Protein AF-A0A9K3M3I5-F1 (afdb_monomer)

Nearest PDB structures (foldseek):
  1xzy-assembly1_A  TM=3.434E-01  e=4.610E+00  Homo sapiens

Secondary structure (DSSP, 8-state):
---S-STT-HHHHHHHHHHHHHHH-PPP-PPPTT-HHHHHHHHHHHHHHHHHHHTT--S-TTHHHHHHHHHHHHT--HHHHHHHHHHHHHHHHHHHHTTT-SHHHHHT-SHHHHHHHHHHHTTS-S----PPPPS------------

Solvent-accessible surface area (backbone atoms only — not comparable to full-atom values): 9323 Å² total; per-residue (Å²): 139,77,91,74,75,57,88,79,38,70,66,54,54,51,54,54,47,51,51,38,35,72,77,68,69,42,82,84,80,88,75,67,84,95,45,57,78,81,58,40,59,60,55,50,52,51,48,55,42,26,52,58,57,32,57,91,64,73,96,48,92,59,44,61,61,53,14,47,52,49,24,50,75,77,59,60,44,74,67,49,52,51,54,50,52,58,49,48,56,54,45,52,51,27,23,59,76,44,77,74,35,58,66,47,44,65,73,54,62,52,71,78,58,46,59,63,50,50,69,66,54,72,78,68,78,86,76,77,85,80,68,77,86,78,91,79,84,82,80,83,80,80,84,73,90,79,135

Sequence (147 aa):
MNNAGGHGSHDAMAQYTSVLWNEYKVQLVWQIPRSPETNMLIWMSIQAVVTRAHHRRGSHPDALARSVEDARNDYLSPSAFQNLHKRLKIVLHYIVDDNGGNSLVERKRGKLFCVCMILEIDDDDNNDDLEPPNDDDFDDNDNNSTS

Structure (mmCIF, N/CA/C/O backbone):
data_AF-A0A9K3M3I5-F1
#
_entry.id   AF-A0A9K3M3I5-F1
#
loop_
_atom_site.group_PDB
_atom_site.id
_atom_site.type_symbol
_atom_site.label_atom_id
_atom_site.label_alt_id
_atom_site.label_comp_id
_atom_site.label_asym_id
_atom_site.label_entity_id
_atom_site.label_seq_id
_atom_site.pdbx_PDB_ins_code
_atom_site.Cartn_x
_atom_site.Cartn_y
_atom_site.Cartn_z
_atom_site.occupancy
_atom_site.B_iso_or_equiv
_atom_site.auth_seq_id
_atom_site.auth_comp_id
_atom_site.auth_asym_id
_atom_site.auth_atom_id
_atom_site.pdbx_PDB_model_num
ATOM 1 N N . MET A 1 1 ? -31.753 -24.871 5.038 1.00 41.88 1 MET A N 1
ATOM 2 C CA . MET A 1 1 ? -30.587 -25.147 4.173 1.00 41.88 1 MET A CA 1
ATOM 3 C C . MET A 1 1 ? -29.995 -23.812 3.757 1.00 41.88 1 MET A C 1
ATOM 5 O O . MET A 1 1 ? -30.574 -23.110 2.941 1.00 41.88 1 MET A O 1
ATOM 9 N N . ASN A 1 2 ? -28.925 -23.418 4.438 1.00 46.66 2 ASN A N 1
ATOM 10 C CA . ASN A 1 2 ? -28.151 -22.195 4.265 1.00 46.66 2 ASN A CA 1
ATOM 11 C C . ASN A 1 2 ? -26.832 -22.577 3.584 1.00 46.66 2 ASN A C 1
ATOM 13 O O . ASN A 1 2 ? -25.878 -23.008 4.219 1.00 46.66 2 ASN A O 1
ATOM 17 N N . ASN A 1 3 ? -26.812 -22.452 2.261 1.00 48.97 3 ASN A N 1
ATOM 18 C CA . ASN A 1 3 ? -25.756 -22.977 1.387 1.00 48.97 3 ASN A CA 1
ATOM 19 C C . ASN A 1 3 ? -24.603 -21.968 1.199 1.00 48.97 3 ASN A C 1
ATOM 21 O O . ASN A 1 3 ? -23.814 -22.086 0.268 1.00 48.97 3 ASN A O 1
ATOM 25 N N . ALA A 1 4 ? -24.529 -20.954 2.063 1.00 54.31 4 ALA A N 1
ATOM 26 C CA . ALA A 1 4 ? -23.420 -20.016 2.163 1.00 54.31 4 ALA A CA 1
ATOM 27 C C . ALA A 1 4 ? -22.581 -20.456 3.366 1.00 54.31 4 ALA A C 1
ATOM 29 O O . ALA A 1 4 ? -22.826 -20.036 4.494 1.00 54.31 4 ALA A O 1
ATOM 30 N N . GLY A 1 5 ? -21.693 -21.423 3.137 1.00 49.03 5 GLY A N 1
ATOM 31 C CA . GLY A 1 5 ? -20.996 -22.152 4.189 1.00 49.03 5 GLY A CA 1
ATOM 32 C C . GLY A 1 5 ? -20.117 -21.258 5.052 1.00 49.03 5 GLY A C 1
ATOM 33 O O . GLY A 1 5 ? -18.984 -21.011 4.673 1.00 49.03 5 GLY A O 1
ATOM 34 N N . GLY A 1 6 ? -20.636 -20.800 6.196 1.00 50.84 6 GLY A N 1
ATOM 35 C CA . GLY A 1 6 ? -19.899 -20.411 7.410 1.00 50.84 6 GLY A CA 1
ATOM 36 C C . GLY A 1 6 ? -18.742 -19.407 7.292 1.00 50.84 6 GLY A C 1
ATOM 37 O O . GLY A 1 6 ? -18.113 -19.115 8.300 1.00 50.84 6 GLY A O 1
ATOM 38 N N . HIS A 1 7 ? -18.444 -18.856 6.112 1.00 52.06 7 HIS A N 1
ATOM 39 C CA . HIS A 1 7 ? -17.249 -18.056 5.800 1.00 52.06 7 HIS A CA 1
ATOM 40 C C . HIS A 1 7 ? -17.238 -16.651 6.428 1.00 52.06 7 HIS A C 1
ATOM 42 O O . HIS A 1 7 ? -16.420 -15.812 6.070 1.00 52.06 7 HIS A O 1
ATOM 48 N N . GLY A 1 8 ? -18.127 -16.405 7.386 1.00 54.84 8 GLY A N 1
ATOM 49 C CA . GLY A 1 8 ? -18.129 -15.217 8.235 1.00 54.84 8 GLY A CA 1
ATOM 50 C C . GLY A 1 8 ? -18.699 -15.478 9.629 1.00 54.84 8 GLY A C 1
ATOM 51 O O . GLY A 1 8 ? -19.054 -14.528 10.314 1.00 54.84 8 GLY A O 1
ATOM 52 N N . SER A 1 9 ? -18.849 -16.743 10.042 1.00 69.31 9 SER A N 1
ATOM 53 C CA . SER A 1 9 ? -19.255 -17.065 11.413 1.00 69.31 9 SER A CA 1
ATOM 54 C C . SER A 1 9 ? -18.080 -16.809 12.359 1.00 69.31 9 SER A C 1
ATOM 56 O O . SER A 1 9 ? -16.957 -17.205 12.045 1.00 69.31 9 SER A O 1
ATOM 58 N N . HIS A 1 10 ? -18.338 -16.183 13.513 1.00 76.19 10 HIS A N 1
ATOM 59 C CA . HIS A 1 10 ? -17.311 -15.836 14.509 1.00 76.19 10 HIS A CA 1
ATOM 60 C C . HIS A 1 10 ? -16.393 -17.019 14.864 1.00 76.19 10 HIS A C 1
ATOM 62 O O . HIS A 1 10 ? -15.179 -16.857 14.938 1.00 76.19 10 HIS A O 1
ATOM 68 N N . ASP A 1 11 ? -16.957 -18.223 14.964 1.00 78.75 11 ASP A N 1
ATOM 69 C CA . ASP A 1 11 ? -16.222 -19.461 15.246 1.00 78.75 11 ASP A CA 1
ATOM 70 C C . ASP A 1 11 ? -15.218 -19.840 14.132 1.00 78.75 11 ASP A C 1
ATOM 72 O O . ASP A 1 11 ? -14.055 -20.148 14.391 1.00 78.75 11 ASP A O 1
ATOM 76 N N . ALA A 1 12 ? -15.611 -19.708 12.860 1.00 79.12 12 ALA A N 1
ATOM 77 C CA . ALA A 1 12 ? -14.716 -19.969 11.730 1.00 79.12 12 ALA A CA 1
ATOM 78 C C . ALA A 1 12 ? -13.569 -18.945 11.652 1.00 79.12 12 ALA A C 1
ATOM 80 O O . ALA A 1 12 ? -12.440 -19.300 11.306 1.00 79.12 12 ALA A O 1
ATOM 81 N N . MET A 1 13 ? -13.839 -17.681 12.001 1.00 79.81 13 MET A N 1
ATOM 82 C CA . MET A 1 13 ? -12.812 -16.639 12.084 1.00 79.81 13 MET A CA 1
ATOM 83 C C . MET A 1 13 ? -11.813 -16.926 13.209 1.00 79.81 13 MET A C 1
ATOM 85 O O . MET A 1 13 ? -10.606 -16.808 12.987 1.00 79.81 13 MET A O 1
ATOM 89 N N . ALA A 1 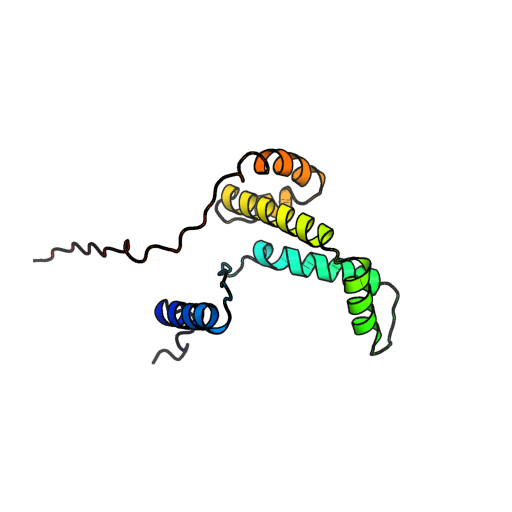14 ? -12.294 -17.330 14.387 1.00 84.12 14 ALA A N 1
ATOM 90 C CA . ALA A 1 14 ? -11.457 -17.651 15.539 1.00 84.12 14 ALA A CA 1
ATOM 91 C C . ALA A 1 14 ? -10.536 -18.846 15.253 1.00 84.12 14 ALA A C 1
ATOM 93 O O . ALA A 1 14 ? -9.319 -18.748 15.425 1.00 84.12 14 ALA A O 1
ATOM 94 N N . GLN A 1 15 ? -11.088 -19.936 14.712 1.00 86.31 15 GLN A N 1
ATOM 95 C CA . GLN A 1 15 ? -10.308 -21.120 14.344 1.00 86.31 15 GLN A CA 1
ATOM 96 C C . GLN A 1 15 ? -9.228 -20.778 13.311 1.00 86.31 15 GLN A C 1
ATOM 98 O O . GLN A 1 15 ? -8.055 -21.089 13.522 1.00 86.31 15 GLN A O 1
ATOM 103 N N . TYR A 1 16 ? -9.584 -20.062 12.242 1.00 84.38 16 TYR A N 1
ATOM 104 C CA . TYR A 1 16 ? -8.629 -19.662 11.206 1.00 84.38 16 TYR A CA 1
ATOM 105 C C . TYR A 1 16 ? -7.514 -18.750 11.744 1.00 84.38 16 TYR A C 1
ATOM 107 O O . TYR A 1 16 ? -6.339 -18.940 11.423 1.00 84.38 16 TYR A O 1
ATOM 115 N N . THR A 1 17 ? -7.868 -17.798 12.611 1.00 86.88 17 THR A N 1
ATOM 116 C CA . THR A 1 17 ? -6.903 -16.890 13.249 1.00 86.88 17 THR A CA 1
ATOM 117 C C . THR A 1 17 ? -5.946 -17.656 14.161 1.00 86.88 17 THR A C 1
ATOM 119 O O . THR A 1 17 ? -4.736 -17.436 14.105 1.00 86.88 17 THR A O 1
ATOM 122 N N . SER A 1 18 ? -6.462 -18.608 14.945 1.00 87.88 18 SER A N 1
ATOM 123 C CA . SER A 1 18 ? -5.656 -19.416 15.864 1.00 87.88 18 SER A CA 1
ATOM 124 C C . SER A 1 18 ? -4.621 -20.278 15.134 1.00 87.88 18 SER A C 1
ATOM 126 O O . SER A 1 18 ? -3.465 -20.329 15.551 1.00 87.88 18 SER A O 1
ATOM 128 N N . VAL A 1 19 ? -4.991 -20.897 14.007 1.00 91.31 19 VAL A N 1
ATOM 129 C CA . VAL A 1 19 ? -4.079 -21.718 13.195 1.00 91.31 19 VAL A CA 1
ATOM 130 C C . VAL A 1 19 ? -2.944 -20.860 12.640 1.00 91.31 19 VAL A C 1
ATOM 132 O O . VAL A 1 19 ? -1.771 -21.196 12.802 1.00 91.31 19 VAL A O 1
ATOM 135 N N . LEU A 1 20 ? -3.273 -19.709 12.047 1.00 90.75 20 LEU A N 1
ATOM 136 C CA . LEU A 1 20 ? -2.269 -18.822 11.458 1.00 90.75 20 LEU A CA 1
ATOM 137 C C . LEU A 1 20 ? -1.310 -18.227 12.493 1.00 90.75 20 LEU A C 1
ATOM 139 O O . LEU A 1 20 ? -0.107 -18.120 12.235 1.00 90.75 20 LEU A O 1
ATOM 143 N N . TRP A 1 21 ? -1.812 -17.896 13.680 1.00 91.44 21 TRP A N 1
ATOM 144 C CA . TRP A 1 21 ? -0.972 -17.421 14.771 1.00 91.44 21 TRP A CA 1
ATOM 145 C C . TRP A 1 21 ? -0.078 -18.526 15.347 1.00 91.44 21 TRP A C 1
ATOM 147 O O . TRP A 1 21 ? 1.120 -18.323 15.565 1.00 91.44 21 TRP A O 1
ATOM 157 N N . ASN A 1 22 ? -0.629 -19.713 15.589 1.00 90.31 22 ASN A N 1
ATOM 158 C CA . ASN A 1 22 ? 0.097 -20.780 16.270 1.00 90.31 22 ASN A CA 1
ATOM 159 C C . ASN A 1 22 ? 1.157 -21.426 15.378 1.00 90.31 22 ASN A C 1
ATOM 161 O O . ASN A 1 22 ? 2.279 -21.636 15.843 1.00 90.31 22 ASN A O 1
ATOM 165 N N . GLU A 1 23 ? 0.836 -21.679 14.108 1.00 94.44 23 GLU A N 1
ATOM 166 C CA . GLU A 1 23 ? 1.735 -22.368 13.177 1.00 94.44 23 GLU A CA 1
ATOM 167 C C . GLU A 1 23 ? 2.718 -21.420 12.486 1.00 94.44 23 GLU A C 1
ATOM 169 O O . GLU A 1 23 ? 3.885 -21.766 12.305 1.00 94.44 23 GLU A O 1
ATOM 174 N N . TYR A 1 24 ? 2.271 -20.212 12.130 1.00 91.69 24 TYR A N 1
ATOM 175 C CA . TYR A 1 24 ? 3.042 -19.302 11.278 1.00 91.69 24 TYR A CA 1
ATOM 176 C C . TYR A 1 24 ? 3.391 -17.969 11.940 1.00 91.69 24 TYR A C 1
ATOM 178 O O . TYR A 1 24 ? 4.117 -17.178 11.339 1.00 91.69 24 TYR A O 1
ATOM 186 N N . LYS A 1 25 ? 2.897 -17.704 13.160 1.00 92.06 25 LYS A N 1
ATOM 187 C CA . LYS A 1 25 ? 3.049 -16.408 13.851 1.00 92.06 25 LYS A CA 1
ATOM 188 C C . LYS A 1 25 ? 2.542 -15.235 13.008 1.00 92.06 25 LYS A C 1
ATOM 190 O O . LYS A 1 25 ? 3.078 -14.132 13.066 1.00 92.06 25 LYS A O 1
ATOM 195 N N . VAL A 1 26 ? 1.502 -15.482 12.210 1.00 89.12 26 VAL A N 1
ATOM 196 C CA . VAL A 1 26 ? 0.859 -14.467 11.376 1.00 89.12 26 VAL A CA 1
ATOM 197 C C . VAL A 1 26 ? -0.302 -13.859 12.147 1.00 89.12 26 VAL A C 1
ATOM 199 O O . VAL A 1 26 ? -1.243 -14.559 12.517 1.00 89.12 26 VAL A O 1
ATOM 202 N N . GLN A 1 27 ? -0.251 -12.546 12.354 1.00 87.31 27 GLN A N 1
ATOM 203 C CA . GLN A 1 27 ? -1.380 -11.781 12.868 1.00 87.31 27 GLN A CA 1
ATOM 204 C C . GLN A 1 27 ? -2.313 -11.406 11.716 1.00 87.31 27 GLN A C 1
ATOM 206 O O . GLN A 1 27 ? -1.888 -10.813 10.721 1.00 87.31 27 GLN A O 1
ATOM 2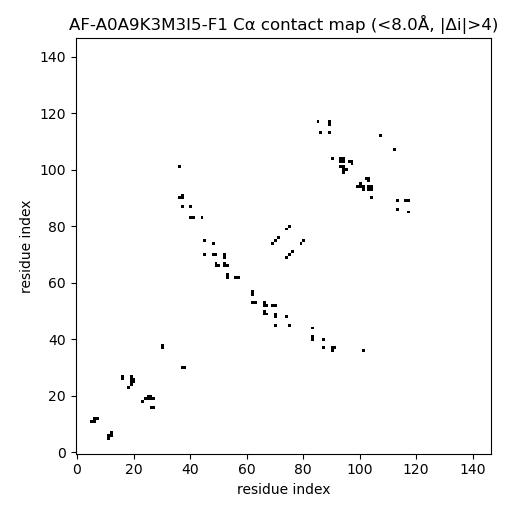11 N N . LEU A 1 28 ? -3.593 -11.740 11.853 1.00 82.75 28 LEU A N 1
ATOM 212 C CA . LEU A 1 28 ? -4.619 -11.305 10.916 1.00 82.75 28 LEU A CA 1
ATOM 213 C C . LEU A 1 28 ? -5.162 -9.940 11.325 1.00 82.75 28 LEU A C 1
ATOM 215 O O . LEU A 1 28 ? -5.605 -9.751 12.455 1.00 82.75 28 LEU A O 1
ATOM 219 N N . VAL A 1 29 ? -5.188 -9.012 10.372 1.00 81.69 29 VAL A N 1
ATOM 220 C CA . VAL A 1 29 ? -5.887 -7.734 10.513 1.00 81.69 29 VAL A CA 1
ATOM 221 C C . VAL A 1 29 ? -7.132 -7.786 9.640 1.00 81.69 29 VAL A C 1
ATOM 223 O O . VAL A 1 29 ? -7.042 -7.866 8.412 1.00 81.69 29 VAL A O 1
ATOM 226 N N . TRP A 1 30 ? -8.302 -7.766 10.274 1.00 78.88 30 TRP A N 1
ATOM 227 C CA . TRP A 1 30 ? -9.578 -7.810 9.571 1.00 78.88 30 TRP A CA 1
ATOM 228 C C . TRP A 1 30 ? -9.861 -6.477 8.880 1.00 78.88 30 TRP A C 1
ATOM 230 O O . TRP A 1 30 ? -9.831 -5.415 9.497 1.00 78.88 30 TRP A O 1
ATOM 240 N N . GLN A 1 31 ? -10.149 -6.535 7.580 1.00 77.88 31 GLN A N 1
ATOM 241 C CA . GLN A 1 31 ? -10.555 -5.365 6.807 1.00 77.88 31 GLN A CA 1
ATOM 242 C C . GLN A 1 31 ? -12.076 -5.260 6.762 1.00 77.88 31 GLN A C 1
ATOM 244 O O . GLN A 1 31 ? -12.769 -6.234 6.462 1.00 77.88 31 GLN A O 1
ATOM 249 N N . ILE A 1 32 ? -12.589 -4.055 7.009 1.00 79.81 32 ILE A N 1
ATOM 250 C CA . ILE A 1 32 ? -14.020 -3.773 6.906 1.00 79.81 32 ILE A CA 1
ATOM 251 C C . ILE A 1 32 ? -14.464 -3.928 5.440 1.00 79.81 32 ILE A C 1
ATOM 253 O O . ILE A 1 32 ? -13.800 -3.413 4.530 1.00 79.81 32 ILE A O 1
ATOM 257 N N . PRO A 1 33 ? -15.577 -4.635 5.167 1.00 78.50 33 PRO A N 1
ATOM 258 C CA . PRO A 1 33 ? -16.078 -4.795 3.808 1.00 78.50 33 PRO A CA 1
ATOM 259 C C . PRO A 1 33 ? -16.410 -3.439 3.177 1.00 78.50 33 PRO A C 1
ATOM 261 O O . PRO A 1 33 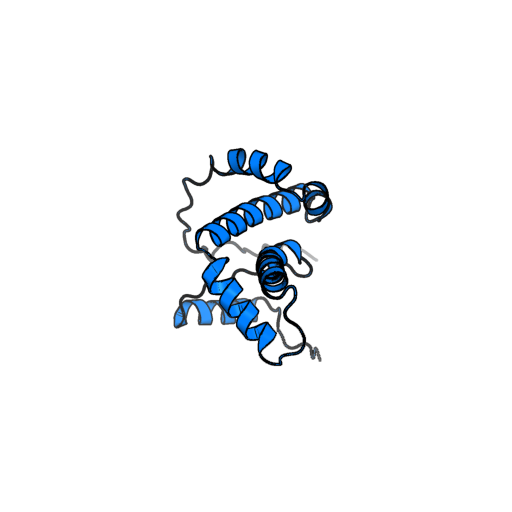? -16.898 -2.532 3.843 1.00 78.50 33 PRO A O 1
ATOM 264 N N . ARG A 1 34 ? -16.192 -3.318 1.859 1.00 79.50 34 ARG A N 1
ATOM 265 C CA . ARG A 1 34 ? -16.446 -2.087 1.078 1.00 79.50 34 ARG A CA 1
ATOM 266 C C . ARG A 1 34 ? -15.703 -0.845 1.585 1.00 79.50 34 ARG A C 1
ATOM 268 O O . ARG A 1 34 ? -16.144 0.265 1.319 1.00 79.50 34 ARG A O 1
ATOM 275 N N . SER A 1 35 ? -14.559 -1.039 2.233 1.00 79.62 35 SER A N 1
ATOM 276 C CA . SER A 1 35 ? -13.637 0.029 2.614 1.00 79.62 35 SER A CA 1
ATOM 277 C C . SER A 1 35 ? -12.398 -0.005 1.710 1.00 79.62 35 SER A C 1
ATOM 279 O O . SER A 1 35 ? -11.314 -0.387 2.159 1.00 79.62 35 SER A O 1
ATOM 281 N N . PRO A 1 36 ? -12.517 0.304 0.403 1.00 79.12 36 PRO A N 1
ATOM 282 C CA . PRO A 1 36 ? -11.374 0.246 -0.490 1.00 79.12 36 PRO A CA 1
ATOM 283 C C . PRO A 1 36 ? -10.246 1.161 -0.010 1.00 79.12 36 PRO A C 1
ATOM 285 O O . PRO A 1 36 ? -9.099 0.801 -0.173 1.00 79.12 36 PRO A O 1
ATOM 288 N N . GLU A 1 37 ? -10.507 2.269 0.668 1.00 78.50 37 GLU A N 1
ATOM 289 C CA . GLU A 1 37 ? -9.519 3.247 1.130 1.00 78.50 37 GLU A CA 1
ATOM 290 C C . GLU A 1 37 ? -8.515 2.669 2.141 1.00 78.50 37 GLU A C 1
ATOM 292 O O . GLU A 1 37 ? -7.378 3.138 2.200 1.00 78.50 37 GLU A O 1
ATOM 297 N N . THR A 1 38 ? -8.879 1.617 2.881 1.00 75.12 38 THR A N 1
ATOM 298 C CA . THR A 1 38 ? -7.989 0.967 3.861 1.00 75.12 38 THR A CA 1
ATOM 299 C C . THR A 1 38 ? -7.052 -0.065 3.229 1.00 75.12 38 THR A C 1
ATOM 301 O O . THR A 1 38 ? -5.959 -0.294 3.742 1.00 75.12 38 THR A O 1
ATOM 304 N N . ASN A 1 39 ? -7.418 -0.645 2.081 1.00 72.62 39 ASN A N 1
ATOM 305 C CA . ASN A 1 39 ? -6.601 -1.626 1.346 1.00 72.62 39 ASN A CA 1
ATOM 306 C C . ASN A 1 39 ? -5.935 -1.018 0.092 1.00 72.62 39 ASN A C 1
ATOM 308 O O . ASN A 1 39 ? -4.777 -1.280 -0.243 1.00 72.62 39 ASN A O 1
ATOM 312 N N . MET A 1 40 ? -6.657 -0.139 -0.598 1.00 63.22 40 MET A N 1
ATOM 313 C CA . MET A 1 40 ? -6.258 0.476 -1.858 1.00 63.22 40 MET A CA 1
ATOM 314 C C . MET A 1 40 ? -5.022 1.342 -1.722 1.00 63.22 40 MET A C 1
ATOM 316 O O . MET A 1 40 ? -4.314 1.469 -2.707 1.00 63.22 40 MET A O 1
ATOM 320 N N . LEU A 1 41 ? -4.697 1.923 -0.566 1.00 66.88 41 LEU A N 1
ATOM 321 C CA . LEU A 1 41 ? -3.502 2.770 -0.482 1.00 66.88 41 LEU A CA 1
ATOM 322 C C . LEU A 1 41 ? -2.222 2.008 -0.844 1.00 66.88 41 LEU A C 1
ATOM 324 O O . LEU A 1 41 ? -1.360 2.563 -1.530 1.00 66.88 41 LEU A O 1
ATOM 328 N N . ILE A 1 42 ? -2.120 0.734 -0.456 1.00 73.94 42 ILE A N 1
ATOM 329 C CA . ILE A 1 42 ? -0.970 -0.111 -0.794 1.00 73.94 42 ILE A CA 1
ATOM 330 C C . ILE A 1 42 ? -0.988 -0.431 -2.289 1.00 73.94 42 ILE A C 1
ATOM 332 O O . ILE A 1 42 ? -0.026 -0.144 -3.007 1.00 73.94 42 ILE A O 1
ATOM 336 N N . TRP A 1 43 ? -2.116 -0.946 -2.778 1.00 80.62 43 TRP A N 1
ATOM 337 C CA . TRP A 1 43 ? -2.263 -1.343 -4.175 1.00 80.62 43 TRP A CA 1
ATOM 338 C C . TRP A 1 43 ? -2.136 -0.179 -5.152 1.00 80.62 43 TRP A C 1
ATOM 340 O O . TRP A 1 43 ? -1.433 -0.301 -6.148 1.00 80.62 43 TRP A O 1
ATOM 350 N N . MET A 1 44 ? -2.731 0.973 -4.856 1.00 80.25 44 MET A N 1
ATOM 351 C CA . MET A 1 44 ? -2.629 2.185 -5.667 1.00 80.25 44 MET A CA 1
ATOM 352 C C . MET A 1 44 ? -1.205 2.727 -5.688 1.00 80.25 44 MET A C 1
ATOM 354 O O . MET A 1 44 ? -0.766 3.213 -6.726 1.00 80.25 44 MET A O 1
ATOM 358 N N . SER A 1 45 ? -0.471 2.638 -4.576 1.00 80.75 45 SER A N 1
ATOM 359 C CA . SER A 1 45 ? 0.930 3.070 -4.531 1.00 80.75 45 SER A CA 1
ATOM 360 C C . SER A 1 45 ? 1.800 2.188 -5.422 1.00 80.75 45 SER A C 1
ATOM 362 O O . SER A 1 45 ? 2.537 2.704 -6.265 1.00 80.75 45 SER A O 1
ATOM 364 N N . ILE A 1 46 ? 1.653 0.864 -5.310 1.00 85.62 46 ILE A N 1
ATOM 365 C CA . ILE A 1 46 ? 2.353 -0.103 -6.165 1.00 85.62 46 ILE A CA 1
ATOM 366 C C . ILE A 1 46 ? 1.946 0.096 -7.626 1.00 85.62 46 ILE A C 1
ATOM 368 O O . ILE A 1 46 ? 2.804 0.278 -8.485 1.00 85.62 46 ILE A O 1
ATOM 372 N N . GLN A 1 47 ? 0.647 0.147 -7.917 1.00 88.50 47 GLN A N 1
ATOM 373 C CA . GLN A 1 47 ? 0.126 0.344 -9.265 1.00 88.50 47 GLN A CA 1
ATOM 374 C C . GLN A 1 47 ? 0.618 1.658 -9.874 1.00 88.50 47 GLN A C 1
ATOM 376 O O . GLN A 1 47 ? 0.996 1.672 -11.042 1.00 88.50 47 GLN A O 1
ATOM 381 N N . ALA A 1 48 ? 0.664 2.757 -9.119 1.00 87.88 48 ALA A N 1
ATOM 382 C CA . ALA A 1 48 ? 1.162 4.038 -9.614 1.00 87.88 48 ALA A CA 1
ATOM 383 C C . ALA A 1 48 ? 2.660 3.989 -9.946 1.00 87.88 48 ALA A C 1
ATOM 385 O O . ALA A 1 48 ? 3.110 4.624 -10.901 1.00 87.88 48 ALA A O 1
ATOM 386 N N . VAL A 1 49 ? 3.455 3.251 -9.171 1.00 88.69 49 VAL A N 1
ATOM 387 C CA . VAL A 1 49 ? 4.874 3.029 -9.470 1.00 88.69 49 VAL A CA 1
ATOM 388 C C . VAL A 1 49 ? 5.028 2.136 -10.699 1.00 88.69 49 VAL A C 1
ATOM 390 O O . VAL A 1 49 ? 5.696 2.536 -11.649 1.00 88.69 49 VAL A O 1
ATOM 393 N N . VAL A 1 50 ? 4.361 0.982 -10.729 1.00 91.19 50 VAL A N 1
ATOM 394 C CA . VAL A 1 50 ? 4.422 0.031 -11.848 1.00 91.19 50 VAL A CA 1
ATOM 395 C C . VAL A 1 50 ? 3.942 0.685 -13.138 1.00 91.19 50 VAL A C 1
ATOM 397 O O . VAL A 1 50 ? 4.603 0.562 -14.158 1.00 91.19 50 VAL A O 1
ATOM 400 N N . THR A 1 51 ? 2.855 1.457 -13.104 1.00 91.06 51 THR A N 1
ATOM 401 C CA . THR A 1 51 ? 2.339 2.180 -14.278 1.00 91.06 51 THR A CA 1
ATOM 402 C C . THR A 1 51 ? 3.355 3.194 -14.800 1.00 91.06 51 THR A C 1
ATOM 404 O O . THR A 1 51 ? 3.503 3.344 -16.011 1.00 91.06 51 THR A O 1
ATOM 407 N N . ARG A 1 52 ? 4.094 3.870 -13.909 1.00 88.62 52 ARG A N 1
ATOM 408 C CA . ARG A 1 52 ? 5.184 4.773 -14.306 1.00 88.62 52 ARG A CA 1
ATOM 409 C C . ARG A 1 52 ? 6.368 4.012 -14.900 1.00 88.62 52 ARG A C 1
ATOM 411 O O . ARG A 1 52 ? 6.850 4.414 -15.951 1.00 88.62 52 ARG A O 1
ATOM 418 N N . ALA A 1 53 ? 6.792 2.907 -14.287 1.00 88.88 53 ALA A N 1
ATOM 419 C CA . ALA A 1 53 ? 7.872 2.057 -14.800 1.00 88.88 53 ALA A CA 1
ATOM 420 C C . ALA A 1 53 ? 7.504 1.366 -16.127 1.00 88.88 53 ALA A C 1
ATOM 422 O O . ALA A 1 53 ? 8.354 1.090 -16.971 1.00 88.88 53 ALA A O 1
ATOM 423 N N . HIS A 1 54 ? 6.219 1.086 -16.323 1.00 90.94 54 HIS A N 1
ATOM 424 C CA . HIS A 1 54 ? 5.662 0.506 -17.539 1.00 90.94 54 HIS A CA 1
ATOM 425 C C . HIS A 1 54 ? 5.365 1.545 -18.616 1.00 90.94 54 HIS A C 1
ATOM 427 O O . HIS A 1 54 ? 5.146 1.194 -19.776 1.00 90.94 54 HIS A O 1
ATOM 433 N N . HIS A 1 55 ? 5.373 2.832 -18.265 1.00 89.25 55 HIS A N 1
ATOM 434 C CA . HIS A 1 55 ? 5.081 3.893 -19.208 1.00 89.25 55 HIS A CA 1
ATOM 435 C C . HIS A 1 55 ? 6.028 3.790 -20.413 1.00 89.25 55 HIS A C 1
ATOM 437 O O . HIS A 1 55 ? 7.248 3.803 -20.264 1.00 89.25 55 HIS A O 1
ATOM 443 N N . ARG A 1 56 ? 5.443 3.696 -21.615 1.00 82.50 56 ARG A N 1
ATOM 444 C CA . ARG A 1 56 ? 6.128 3.534 -22.917 1.00 82.50 56 ARG A CA 1
ATOM 445 C C . ARG A 1 56 ? 6.733 2.156 -23.202 1.00 82.50 56 ARG A C 1
ATOM 447 O O . ARG A 1 56 ? 7.389 2.002 -24.228 1.00 82.50 56 ARG A O 1
ATOM 454 N N . ARG A 1 57 ? 6.479 1.138 -22.378 1.00 82.38 57 ARG A N 1
ATOM 455 C CA . ARG A 1 57 ? 6.837 -0.250 -22.699 1.00 82.38 57 ARG A CA 1
ATOM 456 C C . ARG A 1 57 ? 5.664 -0.916 -23.417 1.00 82.38 57 ARG A C 1
ATOM 458 O O . ARG A 1 57 ? 4.692 -1.318 -22.796 1.00 82.38 57 ARG A O 1
ATOM 465 N N . GLY A 1 58 ? 5.722 -0.961 -24.746 1.00 74.94 58 GLY A N 1
ATOM 466 C CA . GLY A 1 58 ? 4.681 -1.570 -25.579 1.00 74.94 58 GLY A CA 1
ATOM 467 C C . GLY A 1 58 ? 4.925 -3.053 -25.893 1.00 74.94 58 GLY A C 1
ATOM 468 O O . GLY A 1 58 ? 6.064 -3.470 -26.076 1.00 74.94 58 GLY A O 1
ATOM 469 N N . SER A 1 59 ? 3.825 -3.809 -26.003 1.00 72.00 59 SER A N 1
ATOM 470 C CA . SER A 1 59 ? 3.612 -5.075 -26.741 1.00 72.00 59 SER A CA 1
ATOM 471 C C . SER A 1 59 ? 4.539 -6.285 -26.522 1.00 72.00 59 SER A C 1
ATOM 473 O O . SER A 1 59 ? 4.337 -7.304 -27.186 1.00 72.00 59 SER A O 1
ATOM 475 N N . HIS A 1 60 ? 5.516 -6.243 -25.617 1.00 82.94 60 HIS A N 1
ATOM 476 C CA . HIS A 1 60 ? 6.258 -7.450 -25.242 1.00 82.94 60 HIS A CA 1
ATOM 477 C C . HIS A 1 60 ? 5.523 -8.225 -24.141 1.00 82.94 60 HIS A C 1
ATOM 479 O O . HIS A 1 60 ? 5.105 -7.604 -23.161 1.00 82.94 60 HIS A O 1
ATOM 485 N N . PRO A 1 61 ? 5.415 -9.564 -24.249 1.00 85.81 61 PRO A N 1
ATOM 486 C CA . PRO A 1 61 ? 4.736 -10.382 -23.241 1.00 85.81 61 PRO A CA 1
ATOM 487 C C . PRO A 1 61 ? 5.366 -10.216 -21.847 1.00 85.81 61 PRO A C 1
ATOM 489 O O . PRO A 1 61 ? 4.652 -10.174 -20.850 1.00 85.81 61 PRO A O 1
ATOM 492 N N . ASP A 1 62 ? 6.681 -9.981 -21.786 1.00 92.12 62 ASP A N 1
ATOM 493 C CA . ASP A 1 62 ? 7.418 -9.837 -20.523 1.00 92.12 62 ASP A CA 1
ATOM 494 C C . ASP A 1 62 ? 7.518 -8.388 -20.022 1.00 92.12 62 ASP A C 1
ATOM 496 O O . ASP A 1 62 ? 8.112 -8.127 -18.974 1.00 92.12 62 ASP A O 1
ATOM 500 N N . ALA A 1 63 ? 6.977 -7.411 -20.759 1.00 91.56 63 ALA A N 1
ATOM 501 C CA . ALA A 1 63 ? 7.149 -5.996 -20.425 1.00 91.56 63 ALA A CA 1
ATOM 502 C C . ALA A 1 63 ? 6.578 -5.648 -19.045 1.00 91.56 63 ALA A C 1
ATOM 504 O O . ALA A 1 63 ? 7.167 -4.843 -18.325 1.00 91.56 63 ALA A O 1
ATOM 505 N N . LEU A 1 64 ? 5.447 -6.254 -18.672 1.00 91.38 64 LEU A N 1
ATOM 506 C CA . LEU A 1 64 ? 4.821 -6.023 -17.373 1.00 91.38 64 LEU A CA 1
ATOM 507 C C . LEU A 1 64 ? 5.658 -6.609 -16.232 1.00 91.38 64 LEU A C 1
ATOM 509 O O . LEU A 1 64 ? 5.905 -5.907 -15.256 1.00 91.38 64 LEU A O 1
ATOM 513 N N . ALA A 1 65 ? 6.135 -7.850 -16.373 1.00 93.06 65 ALA A N 1
ATOM 514 C CA . ALA A 1 65 ? 6.962 -8.504 -15.359 1.00 93.06 65 ALA A CA 1
ATOM 515 C C . ALA A 1 65 ? 8.226 -7.683 -15.065 1.00 93.06 65 ALA A C 1
ATOM 517 O O . ALA A 1 65 ? 8.500 -7.360 -13.912 1.00 93.06 65 ALA A O 1
ATOM 518 N N . ARG A 1 66 ? 8.911 -7.219 -16.118 1.00 91.50 66 ARG A N 1
ATOM 519 C CA . ARG A 1 66 ? 10.078 -6.334 -15.983 1.00 91.50 66 ARG A CA 1
ATOM 520 C C . ARG A 1 66 ? 9.730 -5.005 -15.319 1.00 91.50 66 ARG A C 1
ATOM 522 O O . ARG A 1 66 ? 10.477 -4.516 -14.489 1.00 91.50 66 ARG A O 1
ATOM 529 N N . SER A 1 67 ? 8.584 -4.407 -15.650 1.00 93.00 67 SER A N 1
ATOM 530 C CA . SER A 1 67 ? 8.141 -3.173 -14.988 1.00 93.00 67 SER A CA 1
ATOM 531 C C . SER A 1 67 ? 7.835 -3.357 -13.505 1.00 93.00 67 SER A C 1
ATOM 533 O O . SER A 1 67 ? 8.030 -2.417 -12.740 1.00 93.00 67 SER A O 1
ATOM 535 N N . VAL A 1 68 ? 7.359 -4.534 -13.095 1.00 91.56 68 VAL A N 1
ATOM 536 C CA . VAL A 1 68 ? 7.155 -4.867 -11.680 1.00 91.56 68 VAL A CA 1
ATOM 537 C C . VAL A 1 68 ? 8.494 -5.072 -10.973 1.00 91.56 68 VAL A C 1
ATOM 539 O O . VAL A 1 68 ? 8.665 -4.563 -9.868 1.00 91.56 68 VAL A O 1
ATOM 542 N N . GLU A 1 69 ? 9.451 -5.759 -11.600 1.00 91.94 69 GLU A N 1
ATOM 543 C CA . GLU A 1 69 ? 10.806 -5.913 -11.054 1.00 91.94 69 GLU A CA 1
ATOM 544 C C . GLU A 1 69 ? 11.508 -4.563 -10.877 1.00 91.94 69 GLU A C 1
ATOM 546 O O . GLU A 1 69 ? 11.994 -4.272 -9.787 1.00 91.94 69 GLU A O 1
ATOM 551 N N . ASP A 1 70 ? 11.475 -3.700 -11.892 1.00 90.31 70 ASP A N 1
ATOM 552 C CA . ASP A 1 70 ? 12.061 -2.358 -11.811 1.00 90.31 70 ASP A CA 1
ATOM 553 C C . ASP A 1 70 ? 11.354 -1.507 -10.744 1.00 90.31 70 ASP A C 1
ATOM 555 O O . ASP A 1 70 ? 11.994 -0.863 -9.917 1.00 90.31 70 ASP A O 1
ATOM 559 N N . ALA A 1 71 ? 10.016 -1.554 -10.690 1.00 89.81 71 ALA A N 1
ATOM 560 C CA . ALA A 1 71 ? 9.239 -0.891 -9.643 1.00 89.81 71 ALA A CA 1
ATOM 561 C C . ALA A 1 71 ? 9.666 -1.340 -8.237 1.00 89.81 71 ALA A C 1
ATOM 563 O O . ALA A 1 71 ? 9.806 -0.516 -7.330 1.00 89.81 71 ALA A O 1
ATOM 564 N N . ARG A 1 72 ? 9.880 -2.645 -8.056 1.00 87.50 72 ARG A N 1
ATOM 565 C CA . ARG A 1 72 ? 10.317 -3.228 -6.789 1.00 87.50 72 ARG A CA 1
ATOM 566 C C . ARG A 1 72 ? 11.723 -2.778 -6.412 1.00 87.50 72 ARG A C 1
ATOM 568 O O . ARG A 1 72 ? 11.926 -2.393 -5.266 1.00 87.50 72 ARG A O 1
ATOM 575 N N . ASN A 1 73 ? 12.660 -2.831 -7.352 1.00 87.88 73 ASN A N 1
ATOM 576 C CA . ASN A 1 73 ? 14.071 -2.564 -7.085 1.00 87.88 73 ASN A CA 1
ATOM 577 C C . ASN A 1 73 ? 14.353 -1.072 -6.875 1.00 87.88 73 ASN A C 1
ATOM 579 O O . ASN A 1 73 ? 15.130 -0.719 -5.990 1.00 87.88 73 ASN A O 1
ATOM 583 N N . ASP A 1 74 ? 13.682 -0.203 -7.634 1.00 83.88 74 ASP A N 1
ATOM 584 C CA . ASP A 1 74 ? 14.055 1.212 -7.704 1.00 83.88 74 ASP A CA 1
ATOM 585 C C . ASP A 1 74 ? 13.148 2.131 -6.869 1.00 83.88 74 ASP A C 1
ATOM 587 O O . ASP A 1 74 ? 13.539 3.250 -6.533 1.00 83.88 74 ASP A O 1
ATOM 591 N N . TYR A 1 75 ? 11.927 1.697 -6.531 1.00 76.94 75 TYR A N 1
ATOM 592 C CA . TYR A 1 75 ? 10.902 2.599 -5.984 1.00 76.94 75 TYR A CA 1
ATOM 593 C C . TYR A 1 75 ? 10.179 2.088 -4.731 1.00 76.94 75 TYR A C 1
ATOM 595 O O . TYR A 1 75 ? 9.670 2.907 -3.963 1.00 76.94 75 TYR A O 1
ATOM 603 N N . LEU A 1 76 ? 10.125 0.775 -4.489 1.00 82.50 76 LEU A N 1
ATOM 604 C CA . LEU A 1 76 ? 9.534 0.190 -3.275 1.00 82.50 76 LEU A CA 1
ATOM 605 C C . LEU A 1 76 ? 10.579 0.057 -2.155 1.00 82.50 76 LEU A C 1
ATOM 607 O O . LEU A 1 76 ? 10.815 -1.022 -1.615 1.00 82.50 76 LEU A O 1
ATOM 611 N N . SER A 1 77 ? 11.220 1.173 -1.804 1.00 85.00 77 SER A N 1
ATOM 612 C CA . SER A 1 77 ? 12.172 1.230 -0.693 1.00 85.00 77 SER A CA 1
ATOM 613 C C . SER A 1 77 ? 11.466 1.113 0.669 1.00 85.00 77 SER A C 1
ATOM 615 O O . SER A 1 77 ? 10.289 1.469 0.790 1.00 85.00 77 SER A O 1
ATOM 617 N N . PRO A 1 78 ? 12.179 0.731 1.746 1.00 86.12 78 PRO A N 1
ATOM 618 C CA . PRO A 1 78 ? 11.629 0.772 3.105 1.00 86.12 78 PRO A CA 1
ATOM 619 C C . PRO A 1 78 ? 11.029 2.140 3.477 1.00 86.12 78 PRO A C 1
ATOM 621 O O . PRO A 1 78 ? 9.966 2.213 4.089 1.00 86.12 78 PRO A O 1
ATOM 624 N N . SER A 1 79 ? 11.651 3.236 3.030 1.00 84.81 79 SER A N 1
ATOM 625 C CA . SER A 1 79 ? 11.134 4.594 3.235 1.00 84.81 79 SER A CA 1
ATOM 626 C C . SER A 1 79 ? 9.820 4.867 2.491 1.00 84.81 79 SER A C 1
ATOM 628 O O . SER A 1 79 ? 8.967 5.596 2.998 1.00 84.81 79 SER A O 1
ATOM 630 N N . ALA A 1 80 ? 9.600 4.268 1.316 1.00 81.81 80 ALA A N 1
ATOM 631 C CA . ALA A 1 80 ? 8.320 4.356 0.617 1.00 81.81 80 ALA A CA 1
ATOM 632 C C . ALA A 1 80 ? 7.199 3.666 1.413 1.00 81.81 80 ALA A C 1
ATOM 634 O O . ALA A 1 80 ? 6.108 4.225 1.534 1.00 81.81 80 ALA A O 1
ATOM 635 N N . PHE A 1 81 ? 7.483 2.509 2.022 1.00 83.31 81 PHE A N 1
ATOM 636 C CA . PHE A 1 81 ? 6.53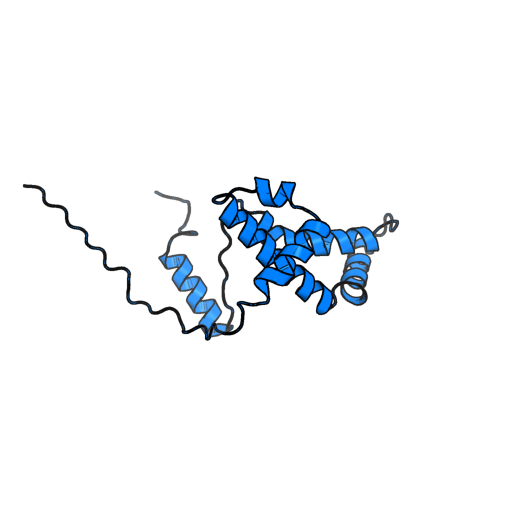2 1.820 2.899 1.00 83.31 81 PHE A CA 1
ATOM 637 C C . PHE A 1 81 ? 6.245 2.599 4.186 1.00 83.31 81 PHE A C 1
ATOM 639 O O . PHE A 1 81 ? 5.090 2.678 4.593 1.00 83.31 81 PHE A O 1
ATOM 646 N N . GLN A 1 82 ? 7.245 3.249 4.786 1.00 86.19 82 GLN A N 1
ATOM 647 C CA . GLN A 1 82 ? 7.025 4.136 5.935 1.00 86.19 82 GLN A CA 1
ATOM 648 C C . GLN A 1 82 ? 6.087 5.299 5.587 1.00 86.19 82 GLN A C 1
ATOM 650 O O . GLN A 1 82 ? 5.150 5.587 6.328 1.00 86.19 82 GLN A O 1
ATOM 655 N N . ASN A 1 83 ? 6.285 5.937 4.430 1.00 82.56 83 ASN A N 1
ATOM 656 C CA . ASN A 1 83 ? 5.409 7.018 3.968 1.00 82.56 83 ASN A CA 1
ATOM 657 C C . ASN A 1 83 ? 3.973 6.536 3.725 1.00 82.56 83 ASN A C 1
ATOM 659 O O . ASN A 1 83 ? 3.013 7.235 4.052 1.00 82.56 83 ASN A O 1
ATOM 663 N N . LEU A 1 84 ? 3.826 5.337 3.164 1.00 83.25 84 LEU A N 1
ATOM 664 C CA . LEU A 1 84 ? 2.535 4.690 2.970 1.00 83.25 84 LEU A CA 1
ATOM 665 C C . LEU A 1 84 ? 1.850 4.382 4.307 1.00 83.25 84 LEU A C 1
ATOM 667 O O . LEU A 1 84 ? 0.667 4.670 4.455 1.00 83.25 84 LEU A O 1
ATOM 671 N N . HIS A 1 85 ? 2.594 3.873 5.289 1.00 84.00 85 HIS A N 1
ATOM 672 C CA . HIS A 1 85 ? 2.085 3.601 6.630 1.00 84.00 85 HIS A CA 1
ATOM 673 C C . HIS A 1 85 ? 1.611 4.881 7.332 1.00 84.00 85 HIS A C 1
ATOM 675 O O . HIS A 1 85 ? 0.481 4.943 7.813 1.00 84.00 85 HIS A O 1
ATOM 681 N N . LYS A 1 86 ? 2.416 5.953 7.295 1.00 84.94 86 LYS A N 1
ATOM 682 C CA . LYS A 1 86 ? 2.006 7.274 7.802 1.00 84.94 86 LYS A CA 1
ATOM 683 C C . LYS A 1 86 ? 0.738 7.773 7.109 1.00 84.94 86 LYS A C 1
ATOM 685 O O . LYS A 1 86 ? -0.169 8.289 7.756 1.00 84.94 86 LYS A O 1
ATOM 690 N N . ARG A 1 87 ? 0.631 7.583 5.789 1.00 83.44 87 ARG A N 1
ATOM 691 C CA . ARG A 1 87 ? -0.573 7.968 5.043 1.00 83.44 87 ARG A CA 1
ATOM 692 C C . ARG A 1 87 ? -1.794 7.138 5.436 1.00 83.44 87 ARG A C 1
ATOM 694 O O . ARG A 1 87 ? -2.885 7.699 5.481 1.00 83.44 87 ARG A O 1
ATOM 701 N N . LEU A 1 88 ? -1.620 5.847 5.706 1.00 84.56 88 LEU A N 1
ATOM 702 C CA . LEU A 1 88 ? -2.699 4.968 6.149 1.00 84.56 88 LEU A CA 1
ATOM 703 C C . LEU A 1 88 ? -3.283 5.445 7.484 1.00 84.56 88 LEU A C 1
ATOM 705 O O . LEU A 1 88 ? -4.499 5.584 7.563 1.00 84.56 88 LEU A O 1
ATOM 709 N N . LYS A 1 89 ? -2.444 5.797 8.471 1.00 85.88 89 LYS A N 1
ATOM 710 C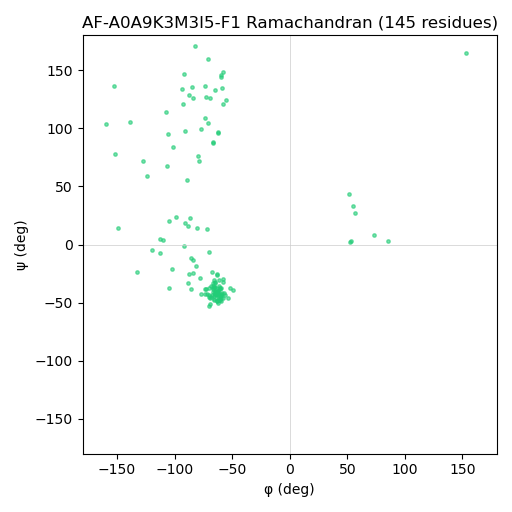 CA . LYS A 1 89 ? -2.902 6.362 9.758 1.00 85.88 89 LYS A CA 1
ATOM 711 C C . LYS A 1 89 ? -3.816 7.581 9.564 1.00 85.88 89 LYS A C 1
ATOM 713 O O . LYS A 1 89 ? -4.906 7.644 10.119 1.00 85.88 89 LYS A O 1
ATOM 718 N N . ILE A 1 90 ? -3.417 8.508 8.694 1.00 85.44 90 ILE A N 1
ATOM 719 C CA . ILE A 1 90 ? -4.196 9.723 8.392 1.00 85.44 90 ILE A CA 1
ATOM 720 C C . ILE A 1 90 ? -5.529 9.393 7.716 1.00 85.44 90 ILE A C 1
ATOM 722 O O . ILE A 1 90 ? -6.546 10.017 8.002 1.00 85.44 90 ILE A O 1
ATOM 726 N N . VAL A 1 91 ? -5.533 8.435 6.787 1.00 85.19 91 VAL A N 1
ATOM 727 C CA . VAL A 1 91 ? -6.769 8.030 6.107 1.00 85.19 91 VAL A CA 1
ATOM 728 C C . VAL A 1 91 ? -7.731 7.367 7.084 1.00 85.19 91 VAL A C 1
ATOM 730 O O . VAL A 1 91 ? -8.911 7.695 7.052 1.00 85.19 91 VAL A O 1
ATOM 733 N N . LEU A 1 92 ? -7.235 6.516 7.985 1.00 86.31 92 LEU A N 1
ATOM 734 C CA . LEU A 1 92 ? -8.049 5.934 9.051 1.00 86.31 92 LEU A CA 1
ATOM 735 C C . LEU A 1 92 ? -8.652 7.020 9.948 1.00 86.31 92 LEU A C 1
ATOM 737 O O . LEU A 1 92 ? -9.850 6.985 10.205 1.00 86.31 92 LEU A O 1
ATOM 741 N N . HIS A 1 93 ? -7.864 8.025 10.332 1.00 87.50 93 HIS A N 1
ATOM 742 C CA . HIS A 1 93 ? -8.362 9.159 11.107 1.00 87.50 93 HIS A CA 1
ATOM 743 C C . HIS A 1 93 ? -9.482 9.921 10.373 1.00 87.50 93 HIS A C 1
ATOM 745 O O . HIS A 1 93 ? -10.528 10.180 10.954 1.00 87.50 93 HIS A O 1
ATOM 751 N N . TYR A 1 94 ? -9.343 10.184 9.068 1.00 88.06 94 TYR A N 1
ATOM 752 C CA . TYR A 1 94 ? -10.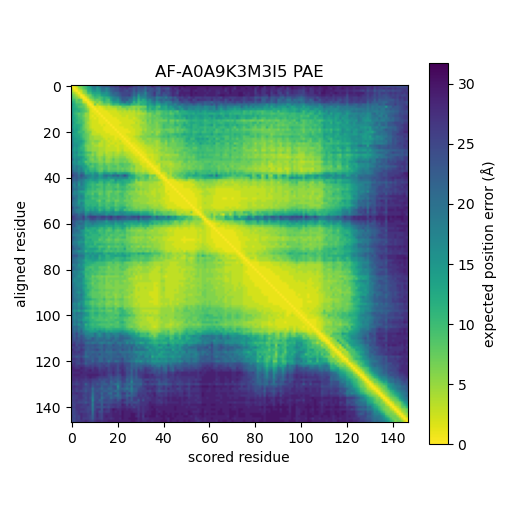420 10.808 8.285 1.00 88.06 94 TYR A CA 1
ATOM 753 C C . TYR A 1 94 ? -11.681 9.959 8.158 1.00 88.06 94 TYR A C 1
ATOM 755 O O . TYR A 1 94 ? -12.766 10.526 8.068 1.00 88.06 94 TYR A O 1
ATOM 763 N N . ILE A 1 95 ? -11.552 8.634 8.105 1.00 87.69 95 ILE A N 1
ATOM 764 C CA . ILE A 1 95 ? -12.710 7.735 8.081 1.00 87.69 95 ILE A CA 1
ATOM 765 C C . ILE A 1 95 ? -13.437 7.806 9.425 1.00 87.69 95 ILE A C 1
ATOM 767 O O . ILE A 1 95 ? -14.661 7.901 9.448 1.00 87.69 95 ILE A O 1
ATOM 771 N N . VAL A 1 96 ? -12.696 7.803 10.538 1.00 88.25 96 VAL A N 1
ATOM 772 C CA . VAL A 1 96 ? -13.268 7.957 11.883 1.00 88.25 96 VAL A CA 1
ATOM 773 C C . VAL A 1 96 ? -13.969 9.314 12.021 1.00 88.25 96 VAL A C 1
ATOM 775 O O . VAL A 1 96 ? -15.133 9.344 12.411 1.00 88.25 96 VAL A O 1
ATOM 778 N N . ASP A 1 97 ? -13.323 10.408 11.607 1.00 89.44 97 ASP A N 1
ATOM 779 C CA . ASP A 1 97 ? -13.888 11.767 11.634 1.00 89.44 97 ASP A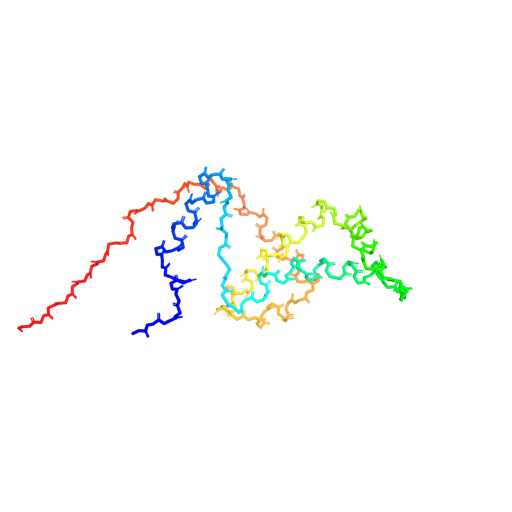 CA 1
ATOM 780 C C . ASP A 1 97 ? -15.147 11.930 10.761 1.00 89.44 97 ASP A C 1
ATOM 782 O O . ASP A 1 97 ? -16.007 12.761 11.054 1.00 89.44 97 ASP A O 1
ATOM 786 N N . ASP A 1 98 ? -15.253 11.178 9.660 1.00 89.62 98 ASP A N 1
ATOM 787 C CA . ASP A 1 98 ? -16.415 11.189 8.757 1.00 89.62 98 ASP A CA 1
ATOM 788 C C . ASP A 1 98 ? -17.466 10.135 9.152 1.00 89.62 98 ASP A C 1
ATOM 790 O O . ASP A 1 98 ? -18.297 9.753 8.328 1.00 89.62 98 ASP A O 1
ATOM 794 N N . ASN A 1 99 ? -17.425 9.626 10.392 1.00 89.81 99 ASN A N 1
ATOM 795 C CA . ASN A 1 99 ? -18.317 8.590 10.925 1.00 89.81 99 ASN A CA 1
ATOM 796 C C . ASN A 1 99 ? -18.407 7.337 10.028 1.00 89.81 99 ASN A C 1
ATOM 798 O O . ASN A 1 99 ? -19.491 6.809 9.768 1.00 89.81 99 ASN A O 1
ATOM 802 N N . GLY A 1 100 ? -17.265 6.868 9.524 1.00 85.88 100 GLY A N 1
ATOM 803 C CA . GLY A 1 100 ? -17.166 5.735 8.600 1.00 85.88 100 GLY A CA 1
ATOM 804 C C . GLY A 1 100 ? -17.365 6.100 7.125 1.00 85.88 100 GLY A C 1
ATOM 805 O O . GLY A 1 100 ? -17.376 5.209 6.275 1.00 85.88 100 GLY A O 1
ATOM 806 N N . GLY A 1 101 ? -17.540 7.384 6.807 1.00 86.00 101 GLY A N 1
ATOM 807 C CA . GLY A 1 101 ? -17.612 7.899 5.443 1.00 86.00 101 GLY A CA 1
ATOM 808 C C . GLY A 1 101 ? -16.242 8.142 4.795 1.00 86.00 101 GLY A C 1
ATOM 809 O O . GLY A 1 101 ? -15.194 8.112 5.436 1.00 86.00 101 GLY A O 1
ATOM 810 N N . ASN A 1 102 ? -16.260 8.422 3.486 1.00 87.12 102 ASN A N 1
ATOM 811 C CA . ASN A 1 102 ? -15.058 8.690 2.680 1.00 87.12 102 ASN A CA 1
ATOM 812 C C . ASN A 1 102 ? -14.964 10.139 2.176 1.00 87.12 102 ASN A C 1
ATOM 814 O O . ASN A 1 102 ? -14.051 10.495 1.426 1.00 87.12 102 ASN A O 1
ATOM 818 N N . SER A 1 103 ? -15.889 11.008 2.577 1.00 87.56 103 SER A N 1
ATOM 819 C CA . SER A 1 103 ? -15.975 12.391 2.101 1.00 87.56 103 SER A CA 1
ATOM 820 C C . SER A 1 103 ? -14.730 13.187 2.475 1.00 87.56 103 SER A C 1
ATOM 822 O O . SER A 1 103 ? -14.234 13.987 1.677 1.00 87.56 103 SER A O 1
ATOM 824 N N . LEU A 1 104 ? -14.211 12.971 3.688 1.00 85.12 104 LEU A N 1
ATOM 825 C CA . LEU A 1 104 ? -12.993 13.623 4.167 1.00 85.12 104 LEU A CA 1
ATOM 826 C C . LEU A 1 104 ? -11.740 13.063 3.497 1.00 85.12 104 LEU A C 1
ATOM 828 O O . LEU A 1 104 ? -10.859 13.846 3.141 1.00 85.12 104 LEU A O 1
ATOM 832 N N . VAL A 1 105 ? -11.686 11.750 3.255 1.00 84.44 105 VAL A N 1
ATOM 833 C CA . VAL A 1 105 ? -10.576 11.101 2.542 1.00 84.44 105 VAL A CA 1
ATOM 834 C C . VAL A 1 105 ? -10.427 11.676 1.135 1.00 84.44 105 VAL A C 1
ATOM 836 O O . VAL A 1 105 ? -9.317 12.047 0.749 1.00 84.44 105 VAL A O 1
ATOM 839 N N . GLU A 1 106 ? -11.534 11.817 0.401 1.00 83.00 106 GLU A N 1
ATOM 840 C CA . GLU A 1 106 ? -11.542 12.383 -0.952 1.00 83.00 106 GLU A CA 1
ATOM 841 C C . GLU A 1 106 ? -11.245 13.889 -0.954 1.00 83.00 106 GLU A C 1
ATOM 843 O O . GLU A 1 106 ? -10.429 14.369 -1.743 1.00 83.00 106 GLU A O 1
ATOM 848 N N . ARG A 1 107 ? -11.844 14.655 -0.032 1.00 83.88 107 ARG A N 1
ATOM 849 C CA . ARG A 1 107 ? -11.670 16.118 0.032 1.00 83.88 107 ARG A CA 1
ATOM 850 C C . ARG A 1 107 ? -10.273 16.536 0.487 1.00 83.88 107 ARG A C 1
ATOM 852 O O . ARG A 1 107 ? -9.739 17.523 -0.010 1.00 83.88 107 ARG A O 1
ATOM 859 N N . LYS A 1 108 ? -9.677 15.798 1.427 1.00 79.62 108 LYS A N 1
ATOM 860 C CA . LYS A 1 108 ? -8.337 16.050 1.989 1.00 79.62 108 LYS A CA 1
ATOM 861 C C . LYS A 1 108 ? -7.271 15.158 1.337 1.00 79.62 108 LYS A C 1
ATOM 863 O O . LYS A 1 108 ? -6.207 14.876 1.904 1.00 79.62 108 LYS A O 1
ATOM 868 N N . ARG A 1 109 ? -7.529 14.693 0.114 1.00 70.88 109 ARG A N 1
ATOM 869 C CA . ARG A 1 109 ? -6.581 13.899 -0.666 1.00 70.88 109 ARG A CA 1
ATOM 870 C C . ARG A 1 109 ? -5.458 14.790 -1.203 1.00 70.88 109 ARG A C 1
ATOM 872 O O . ARG A 1 109 ? -5.662 15.581 -2.115 1.00 70.88 109 ARG A O 1
ATOM 879 N N . GLY A 1 110 ? -4.242 14.659 -0.666 1.00 65.38 110 GLY A N 1
ATOM 880 C CA . GLY A 1 110 ? -3.067 15.372 -1.186 1.00 65.38 110 GLY A CA 1
ATOM 881 C C . GLY A 1 110 ? -1.974 15.635 -0.151 1.00 65.38 110 GLY A C 1
ATOM 882 O O . GLY A 1 110 ? -2.201 15.535 1.052 1.00 65.38 110 GLY A O 1
ATOM 883 N N . LYS A 1 111 ? -0.769 15.991 -0.624 1.00 62.44 111 LYS A N 1
ATOM 884 C CA . LYS A 1 111 ? 0.417 16.209 0.230 1.00 62.44 111 LYS A CA 1
ATOM 885 C C . LYS A 1 111 ? 0.235 17.340 1.250 1.00 62.44 111 LYS A C 1
ATOM 887 O O . LYS A 1 111 ? 0.716 17.208 2.367 1.00 62.44 111 LYS A O 1
ATOM 892 N N . LEU A 1 112 ? -0.480 18.406 0.886 1.00 60.47 112 LEU A N 1
ATOM 893 C CA . LEU A 1 112 ? -0.676 19.586 1.741 1.00 60.47 112 LEU A CA 1
ATOM 894 C C . LEU A 1 112 ? -1.440 19.257 3.031 1.00 60.47 112 LEU A C 1
ATOM 896 O O . LEU A 1 112 ? -1.057 19.705 4.103 1.00 60.47 112 LEU A O 1
ATOM 900 N N . PHE A 1 113 ? -2.468 18.414 2.935 1.00 58.97 113 PHE A N 1
ATOM 901 C CA . PHE A 1 113 ? -3.270 17.990 4.087 1.00 58.97 113 PHE A CA 1
ATOM 902 C C . PHE A 1 113 ? -2.608 16.865 4.892 1.00 58.97 113 PHE A C 1
ATOM 904 O O . PHE A 1 113 ? -2.945 16.644 6.047 1.00 58.97 113 PHE A O 1
ATOM 911 N N . CYS A 1 114 ? -1.646 16.164 4.286 1.00 58.91 114 CYS A N 1
ATOM 912 C CA . CYS A 1 114 ? -0.923 15.061 4.907 1.00 58.91 114 CYS A CA 1
ATOM 913 C C . CYS A 1 114 ? 0.141 15.557 5.897 1.00 58.91 114 CYS A C 1
ATOM 915 O O . CYS A 1 114 ? 0.270 15.000 6.975 1.00 58.91 114 CYS A O 1
ATOM 917 N N . VAL A 1 115 ? 0.899 16.599 5.540 1.00 56.34 115 VAL A N 1
ATOM 918 C CA . VAL A 1 115 ? 2.017 17.093 6.367 1.00 56.34 115 VAL A CA 1
ATOM 919 C C . VAL A 1 115 ? 1.530 17.720 7.675 1.00 56.34 115 VAL A C 1
ATOM 921 O O . VAL A 1 115 ? 2.175 17.529 8.697 1.00 56.34 115 VAL A O 1
ATOM 924 N N . CYS A 1 116 ? 0.385 18.410 7.659 1.00 55.78 116 CYS A N 1
ATOM 925 C CA . CYS A 1 116 ? -0.167 19.054 8.854 1.00 55.78 116 CYS A CA 1
ATOM 926 C C . CYS A 1 116 ? -0.571 18.031 9.930 1.00 55.78 116 CYS A C 1
ATOM 928 O O . CYS A 1 116 ? -0.220 18.208 11.085 1.00 55.78 116 CYS A O 1
ATOM 930 N N . MET A 1 117 ? -1.213 16.923 9.537 1.00 57.09 117 MET A N 1
ATOM 931 C CA . MET A 1 117 ? -1.633 15.872 10.476 1.00 57.09 117 MET A CA 1
ATOM 932 C C . MET A 1 117 ? -0.506 14.945 10.932 1.00 57.09 117 MET A C 1
ATOM 934 O O . MET A 1 117 ? -0.578 14.411 12.028 1.00 57.09 117 MET A O 1
ATOM 938 N N . ILE A 1 118 ? 0.540 14.725 10.125 1.00 59.59 118 ILE A N 1
ATOM 939 C CA . ILE A 1 118 ? 1.677 13.887 10.562 1.00 59.59 118 ILE A CA 1
ATOM 940 C C . ILE A 1 118 ? 2.341 14.490 11.801 1.00 59.59 118 ILE A C 1
ATOM 942 O O . ILE A 1 118 ? 2.712 13.753 12.705 1.00 59.59 118 ILE A O 1
ATOM 946 N N . LEU A 1 119 ? 2.450 15.820 11.846 1.00 55.66 119 LEU A N 1
ATOM 947 C CA . LEU A 1 119 ? 3.005 16.529 12.998 1.00 55.66 119 LEU A CA 1
ATOM 948 C C . LEU A 1 119 ? 2.119 16.419 14.246 1.00 55.66 119 LEU A C 1
ATOM 950 O O . LEU A 1 119 ? 2.637 16.550 15.340 1.00 55.66 119 LEU A O 1
ATOM 954 N N . GLU A 1 120 ? 0.818 16.173 14.084 1.00 56.16 120 GLU A N 1
ATOM 955 C CA . GLU A 1 120 ? -0.131 16.025 15.196 1.00 56.16 120 GLU A CA 1
ATOM 956 C C . GLU A 1 120 ? -0.210 14.575 15.710 1.00 56.16 120 GLU A C 1
ATOM 958 O O . GLU A 1 120 ? -0.541 14.359 16.868 1.00 56.16 120 GLU A O 1
ATOM 963 N N . ILE A 1 121 ? 0.100 13.580 14.867 1.00 61.22 121 ILE A N 1
ATOM 964 C CA . ILE A 1 121 ? 0.023 12.147 15.215 1.00 61.22 121 ILE A CA 1
ATOM 965 C C . ILE A 1 121 ? 1.330 11.633 15.845 1.00 61.22 121 ILE A C 1
ATOM 967 O O . ILE A 1 121 ? 1.288 10.748 16.693 1.00 61.22 121 ILE A O 1
ATOM 971 N N . ASP A 1 122 ? 2.492 12.162 15.441 1.00 57.28 122 ASP A N 1
ATOM 972 C CA . ASP A 1 122 ? 3.802 11.673 15.912 1.00 57.28 122 ASP A CA 1
ATOM 973 C C . ASP A 1 122 ? 4.083 12.020 17.410 1.00 57.28 122 ASP A C 1
ATOM 975 O O . ASP A 1 122 ? 5.058 11.515 17.965 1.00 57.28 122 ASP A O 1
ATOM 979 N N . ASP A 1 123 ? 3.233 12.813 18.087 1.00 53.19 123 ASP A N 1
ATOM 980 C CA . ASP A 1 123 ? 3.375 13.179 19.515 1.00 53.19 123 ASP A CA 1
ATOM 981 C C . ASP A 1 123 ? 2.759 12.158 20.510 1.00 53.19 123 ASP A C 1
ATOM 983 O O . ASP A 1 123 ? 3.047 12.243 21.704 1.00 53.19 123 ASP A O 1
ATOM 987 N N . ASP A 1 124 ? 1.965 11.176 20.052 1.00 53.28 124 ASP A N 1
ATOM 988 C CA . ASP A 1 124 ? 1.167 10.282 20.931 1.00 53.28 124 ASP A CA 1
ATOM 989 C C . ASP A 1 124 ? 1.629 8.800 20.932 1.00 53.28 124 ASP A C 1
ATOM 991 O O . ASP A 1 124 ? 1.181 7.985 21.730 1.00 53.28 124 ASP A O 1
ATOM 995 N N . ASP A 1 125 ? 2.574 8.422 20.065 1.00 51.19 125 ASP A N 1
ATOM 996 C CA . ASP A 1 125 ? 2.903 7.014 19.739 1.00 51.19 125 ASP A CA 1
ATOM 997 C C . ASP A 1 125 ? 3.939 6.359 20.700 1.00 51.19 125 ASP A C 1
ATOM 999 O O . ASP A 1 125 ? 4.641 5.420 20.323 1.00 51.19 125 ASP A O 1
ATOM 1003 N N . ASN A 1 126 ? 4.090 6.863 21.935 1.00 45.62 126 ASN A N 1
ATOM 1004 C CA . ASN A 1 126 ? 5.127 6.425 22.892 1.00 45.62 126 ASN A CA 1
ATOM 1005 C C . ASN A 1 126 ? 4.636 5.525 24.041 1.00 45.62 126 ASN A C 1
ATOM 1007 O O . ASN A 1 126 ? 5.337 5.416 25.042 1.00 45.62 126 ASN A O 1
ATOM 1011 N N . ASN A 1 127 ? 3.480 4.870 23.929 1.00 48.16 127 ASN A N 1
ATOM 1012 C CA . ASN A 1 127 ? 3.099 3.749 24.797 1.00 48.16 127 ASN A CA 1
ATOM 1013 C C . ASN A 1 127 ? 2.007 2.922 24.114 1.00 48.16 127 ASN A C 1
ATOM 1015 O O . ASN A 1 127 ? 0.861 3.337 24.126 1.00 48.16 127 ASN A O 1
ATOM 1019 N N . ASP A 1 128 ? 2.355 1.760 23.569 1.00 45.91 128 ASP A N 1
ATOM 1020 C CA . ASP A 1 128 ? 1.407 0.656 23.385 1.00 45.91 128 ASP A CA 1
ATOM 1021 C C . ASP A 1 128 ? 2.210 -0.653 23.418 1.00 45.91 128 ASP A C 1
ATOM 1023 O O . ASP A 1 128 ? 2.551 -1.255 22.395 1.00 45.91 128 ASP A O 1
ATOM 1027 N N . ASP A 1 129 ? 2.564 -1.073 24.636 1.00 46.62 129 ASP A N 1
ATOM 1028 C CA . ASP A 1 129 ? 2.807 -2.486 24.917 1.00 46.62 129 ASP A CA 1
ATOM 1029 C C . ASP A 1 129 ? 1.479 -3.214 24.653 1.00 46.62 129 ASP A C 1
ATOM 1031 O O . ASP A 1 129 ? 0.563 -3.200 25.473 1.00 46.62 129 ASP A O 1
ATOM 1035 N N . LEU A 1 130 ? 1.352 -3.790 23.455 1.00 47.28 130 LEU A N 1
ATOM 1036 C CA . LEU A 1 130 ? 0.208 -4.604 23.052 1.00 47.28 130 LEU A CA 1
ATOM 1037 C C . LEU A 1 130 ? 0.195 -5.892 23.885 1.00 47.28 130 LEU A C 1
ATOM 1039 O O . LEU A 1 130 ? 0.771 -6.911 23.492 1.00 47.28 130 LEU A O 1
ATOM 1043 N N . GLU A 1 131 ? -0.453 -5.841 25.047 1.00 45.69 131 GL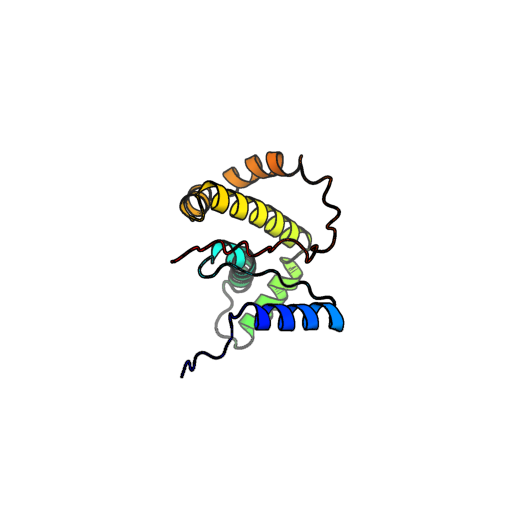U A N 1
ATOM 1044 C CA . GLU A 1 131 ? -0.852 -7.042 25.772 1.00 45.69 131 GLU A CA 1
ATOM 1045 C C . GLU A 1 131 ? -1.794 -7.888 24.894 1.00 45.69 131 GLU A C 1
ATOM 1047 O O . GLU A 1 131 ? -2.574 -7.348 24.098 1.00 45.69 131 GLU A O 1
ATOM 1052 N N . PRO A 1 132 ? -1.700 -9.229 24.975 1.00 44.03 132 PRO A N 1
ATOM 1053 C CA . PRO A 1 132 ? -2.593 -10.110 24.238 1.00 44.03 132 PRO A CA 1
ATOM 1054 C C . PRO A 1 132 ? -4.057 -9.816 24.608 1.00 44.03 132 PRO A C 1
ATOM 1056 O O . PRO A 1 132 ? -4.331 -9.434 25.745 1.00 44.03 132 PRO A O 1
ATOM 1059 N N . PRO A 1 133 ? -5.007 -10.000 23.674 1.00 44.91 133 PRO A N 1
ATOM 1060 C CA . PRO A 1 133 ? -6.420 -9.808 23.971 1.00 44.91 133 PRO A CA 1
ATOM 1061 C C . PRO A 1 133 ? -6.832 -10.732 25.125 1.00 44.91 133 PRO A C 1
ATOM 1063 O O . PRO A 1 133 ? -6.673 -11.948 25.033 1.00 44.91 133 PRO A O 1
ATOM 1066 N N . ASN A 1 134 ? -7.322 -10.138 26.215 1.00 43.88 134 ASN A N 1
ATOM 1067 C CA . ASN A 1 134 ? -7.959 -10.860 27.311 1.00 43.88 134 ASN A CA 1
ATOM 1068 C C . ASN A 1 134 ? -9.307 -11.404 26.811 1.00 43.88 134 ASN A C 1
ATOM 1070 O O . ASN A 1 134 ? -10.126 -10.643 26.296 1.00 43.88 134 ASN A O 1
ATOM 1074 N N . ASP A 1 135 ? -9.525 -12.710 26.962 1.00 50.09 135 ASP A N 1
ATOM 1075 C CA . ASP A 1 135 ? -10.698 -13.446 26.461 1.00 50.09 135 ASP A CA 1
ATOM 1076 C C . ASP A 1 135 ? -11.955 -13.323 27.364 1.00 50.09 135 ASP A C 1
ATOM 1078 O O . ASP A 1 135 ? -12.905 -14.083 27.188 1.00 50.09 135 ASP A O 1
ATOM 1082 N N . ASP A 1 136 ? -12.008 -12.380 28.314 1.00 48.88 136 ASP A N 1
ATOM 1083 C CA . ASP A 1 136 ? -12.937 -12.487 29.457 1.00 48.88 136 ASP A CA 1
ATOM 1084 C C . ASP A 1 136 ? -14.132 -11.504 29.511 1.00 48.88 136 ASP A C 1
ATOM 1086 O O . ASP A 1 136 ? -14.914 -11.600 30.450 1.00 48.88 136 ASP A O 1
ATOM 1090 N N . ASP A 1 137 ? -14.375 -10.625 28.527 1.00 49.62 137 ASP A N 1
ATOM 1091 C CA . ASP A 1 137 ? -15.466 -9.621 28.628 1.00 49.62 137 ASP A CA 1
ATOM 1092 C C . ASP A 1 137 ? -16.502 -9.658 27.482 1.00 49.62 137 ASP A C 1
ATOM 1094 O O . ASP A 1 137 ? -16.760 -8.658 26.809 1.00 49.62 137 ASP A O 1
ATOM 1098 N N . PHE A 1 138 ? -17.174 -10.795 27.289 1.00 43.31 138 PHE A N 1
ATOM 1099 C CA . PHE A 1 138 ? -18.506 -10.816 26.660 1.00 43.31 138 PHE A CA 1
ATOM 1100 C C . PHE A 1 138 ? -19.489 -11.581 27.552 1.00 43.31 138 PHE A C 1
ATOM 1102 O O . PHE A 1 138 ? -19.881 -12.711 27.271 1.00 43.31 138 PHE A O 1
ATOM 1109 N N . ASP A 1 139 ? -19.855 -10.948 28.666 1.00 42.56 139 ASP A N 1
ATOM 1110 C CA . ASP A 1 139 ? -20.908 -11.413 29.568 1.00 42.56 139 ASP A CA 1
ATOM 1111 C C . ASP A 1 139 ? -22.279 -11.082 28.935 1.00 42.56 139 ASP A C 1
ATOM 1113 O O . ASP A 1 139 ? -22.750 -9.938 28.966 1.00 42.56 139 ASP A O 1
ATOM 1117 N N . ASP A 1 140 ? -22.902 -12.080 28.300 1.00 48.09 140 ASP A N 1
ATOM 1118 C CA . ASP A 1 140 ? -24.272 -12.018 27.775 1.00 48.09 140 ASP A CA 1
ATOM 1119 C C . ASP A 1 140 ? -25.269 -11.901 28.944 1.00 48.09 140 ASP A C 1
ATOM 1121 O O . ASP A 1 140 ? -25.807 -12.882 29.464 1.00 48.09 140 ASP A O 1
ATOM 1125 N N . ASN A 1 141 ? -25.536 -10.668 29.373 1.00 42.94 141 ASN A N 1
ATOM 1126 C CA . ASN A 1 141 ? -26.601 -10.354 30.320 1.00 42.94 141 ASN A CA 1
ATOM 1127 C C . ASN A 1 141 ? -27.964 -10.327 29.605 1.00 42.94 141 ASN A C 1
ATOM 1129 O O . ASN A 1 141 ? -28.570 -9.267 29.424 1.00 42.94 141 ASN A O 1
ATOM 1133 N N . ASP A 1 142 ? -28.463 -11.501 29.217 1.00 44.69 142 ASP A N 1
ATOM 1134 C CA . ASP A 1 142 ? -29.831 -11.679 28.724 1.00 44.69 142 ASP A CA 1
ATOM 1135 C C . ASP A 1 142 ? -30.823 -11.736 29.898 1.00 44.69 142 ASP A C 1
ATOM 1137 O O . ASP A 1 142 ? -31.371 -12.769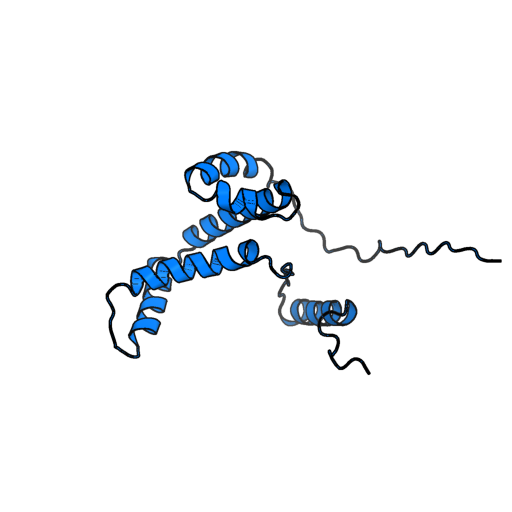 30.291 1.00 44.69 142 ASP A O 1
ATOM 1141 N N . ASN A 1 143 ? -31.101 -10.556 30.452 1.00 47.00 143 ASN A N 1
ATOM 1142 C CA . ASN A 1 143 ? -32.353 -10.306 31.147 1.00 47.00 143 ASN A CA 1
ATOM 1143 C C . ASN A 1 143 ? -33.489 -10.255 30.120 1.00 47.00 143 ASN A C 1
ATOM 1145 O O . ASN A 1 143 ? -33.703 -9.222 29.485 1.00 47.00 143 ASN A O 1
ATOM 1149 N N . ASN A 1 144 ? -34.304 -11.308 30.034 1.00 40.56 144 ASN A N 1
ATOM 1150 C CA . ASN A 1 144 ? -35.686 -11.108 29.614 1.00 40.56 144 ASN A CA 1
ATOM 1151 C C . ASN A 1 144 ? -36.673 -11.954 30.419 1.00 40.56 144 ASN A C 1
ATOM 1153 O O . ASN A 1 144 ? -36.828 -13.159 30.236 1.00 40.56 144 ASN A O 1
ATOM 1157 N N . SER A 1 145 ? -37.373 -11.250 31.307 1.00 42.78 145 SER A N 1
ATOM 1158 C CA . SER A 1 145 ? -38.643 -11.667 31.881 1.00 42.78 145 SER A CA 1
ATOM 1159 C C . SER A 1 145 ? -39.666 -11.872 30.768 1.00 42.78 145 SER A C 1
ATOM 1161 O O . SER A 1 145 ? -39.850 -11.000 29.928 1.00 42.78 145 SER A O 1
ATOM 1163 N N . THR A 1 146 ? -40.417 -12.963 30.805 1.00 42.62 146 THR A N 1
ATOM 1164 C CA . THR A 1 146 ? -41.816 -12.952 30.363 1.00 42.62 146 THR A CA 1
ATOM 1165 C C . THR A 1 146 ? -42.573 -14.037 31.116 1.00 42.62 146 THR A C 1
ATOM 1167 O O . THR A 1 146 ? -42.039 -15.109 31.391 1.00 42.62 146 THR A O 1
ATOM 1170 N N . SER A 1 147 ? -43.767 -13.635 31.546 1.00 47.16 147 SER A N 1
ATOM 1171 C CA . SER A 1 147 ? -44.683 -14.272 32.493 1.00 47.16 147 SER A CA 1
ATOM 1172 C C . SER A 1 147 ? -45.233 -15.629 32.078 1.00 47.16 147 SER A C 1
ATOM 1174 O O . SER A 1 147 ? -45.327 -15.886 30.859 1.00 47.16 147 SER A O 1
#

Foldseek 3Di:
DPPPPPPPPPVVVVVVQCCCCPPPVDHDDDDDPPPCVLVVLVVVLLCVQLCVLLVPVDDDPCSSVVSSVCSVPPPVDPVNVVVSVLVSVVQVVQCVVVVNDCPSVVVLPDDVSSVVVSVVPVVPPPDDPPDDDDPPPPDPPPDDDDD

pLDDT: mean 73.86, std 16.9, range [40.56, 94.44]

Radius of gyration: 21.48 Å; Cα contacts (8 Å, |Δi|>4): 65; chains: 1; bounding box: 59×45×59 Å

Organism: NCBI:txid303405

Mean predicted aligned error: 13.76 Å